Protein AF-A0A9D6M0B2-F1 (afdb_monomer)

Structure (mmCIF, N/CA/C/O backbone):
data_AF-A0A9D6M0B2-F1
#
_entry.id   AF-A0A9D6M0B2-F1
#
loop_
_atom_site.group_PDB
_atom_site.id
_ato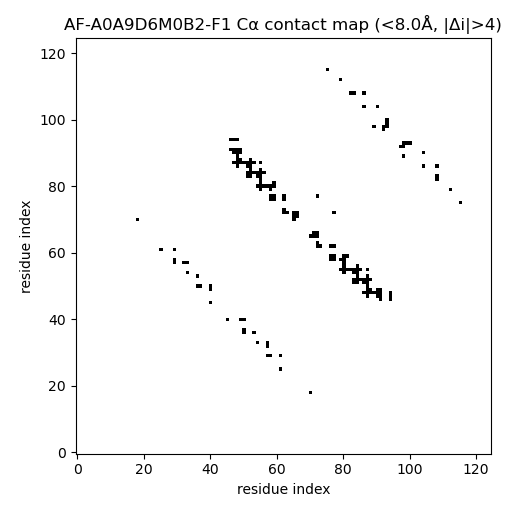m_site.type_symbol
_atom_site.label_atom_id
_atom_site.label_alt_id
_atom_site.label_comp_id
_atom_site.label_asym_id
_atom_site.label_entity_id
_atom_site.label_seq_id
_atom_site.pdbx_PDB_ins_code
_atom_site.Cartn_x
_atom_site.Cartn_y
_atom_site.Cartn_z
_atom_site.occupancy
_atom_site.B_iso_or_equiv
_atom_site.auth_seq_id
_atom_site.auth_comp_id
_atom_site.auth_asym_id
_atom_site.auth_atom_id
_atom_site.pdbx_PDB_model_num
ATOM 1 N N . MET A 1 1 ? -37.090 9.445 34.756 1.00 64.62 1 MET A N 1
ATOM 2 C CA . MET A 1 1 ? -35.971 9.722 33.823 1.00 64.62 1 MET A CA 1
ATOM 3 C C . MET A 1 1 ? -34.726 8.998 34.335 1.00 64.62 1 MET A C 1
ATOM 5 O O . MET A 1 1 ? -34.353 9.237 35.474 1.00 64.62 1 MET A O 1
ATOM 9 N N . ASN A 1 2 ? -34.146 8.046 33.592 1.00 85.50 2 ASN A N 1
ATOM 10 C CA . ASN A 1 2 ? -33.055 7.193 34.100 1.00 85.50 2 ASN A CA 1
ATOM 11 C C . ASN A 1 2 ? -31.694 7.663 33.550 1.00 85.50 2 ASN A C 1
ATOM 13 O O . ASN A 1 2 ? -31.222 7.138 32.541 1.00 85.50 2 ASN A O 1
ATOM 17 N N . ARG A 1 3 ? -31.069 8.629 34.243 1.00 82.31 3 ARG A N 1
ATOM 18 C CA . ARG A 1 3 ? -29.784 9.263 33.871 1.00 82.31 3 ARG A CA 1
ATOM 19 C C . ARG A 1 3 ? -28.677 8.269 33.503 1.00 82.31 3 ARG A C 1
ATOM 21 O O . ARG A 1 3 ? -27.880 8.550 32.616 1.00 82.31 3 ARG A O 1
ATOM 28 N N . ALA A 1 4 ? -28.626 7.099 34.141 1.00 80.12 4 ALA A N 1
ATOM 29 C CA . ALA A 1 4 ? -27.586 6.105 33.874 1.00 80.12 4 ALA A CA 1
ATOM 30 C C . ALA A 1 4 ? -27.675 5.512 32.454 1.00 80.12 4 ALA A C 1
ATOM 32 O O . ALA A 1 4 ? -26.654 5.153 31.865 1.00 80.12 4 ALA A O 1
ATOM 33 N N . ARG A 1 5 ? -28.884 5.428 31.880 1.00 84.06 5 ARG A N 1
ATOM 34 C CA . ARG A 1 5 ? -29.080 4.992 30.488 1.00 84.06 5 ARG A CA 1
ATOM 35 C C . ARG A 1 5 ? -28.678 6.072 29.488 1.00 84.06 5 ARG A C 1
ATOM 37 O O . ARG A 1 5 ? -28.101 5.738 28.456 1.00 84.06 5 ARG A O 1
ATOM 44 N N . ASP A 1 6 ? -28.919 7.336 29.812 1.00 85.50 6 ASP A N 1
ATOM 45 C CA . ASP A 1 6 ? -28.592 8.459 28.929 1.00 85.50 6 ASP A CA 1
ATOM 46 C C . ASP A 1 6 ? -27.076 8.664 28.820 1.00 85.50 6 ASP A C 1
ATOM 48 O O . ASP A 1 6 ? -26.556 8.827 27.718 1.00 85.50 6 ASP A O 1
ATOM 52 N N . VAL A 1 7 ? -26.340 8.523 29.929 1.00 82.31 7 VAL A N 1
ATOM 53 C CA . VAL A 1 7 ? -24.868 8.597 29.928 1.00 82.31 7 VAL A CA 1
ATOM 54 C C . VAL A 1 7 ? -24.248 7.447 29.126 1.00 82.31 7 VAL A C 1
ATOM 56 O O . VAL A 1 7 ? -23.365 7.684 28.306 1.00 82.31 7 VAL A O 1
ATOM 59 N N . ARG A 1 8 ? -24.739 6.207 29.281 1.00 84.31 8 ARG A N 1
ATOM 60 C CA . ARG A 1 8 ? -24.251 5.060 28.487 1.00 84.31 8 ARG A CA 1
ATOM 61 C C . ARG A 1 8 ? -24.549 5.213 26.994 1.00 84.31 8 ARG A C 1
ATOM 63 O O . ARG A 1 8 ? -23.720 4.835 26.172 1.00 84.31 8 ARG A O 1
ATOM 70 N N . ARG A 1 9 ? -25.706 5.781 26.632 1.00 82.38 9 ARG A N 1
ATOM 71 C CA . ARG A 1 9 ? -26.037 6.098 25.232 1.00 82.38 9 ARG A CA 1
ATOM 72 C C . ARG A 1 9 ? -25.123 7.184 24.676 1.00 82.38 9 ARG A C 1
ATOM 74 O O . ARG A 1 9 ? -24.590 6.997 23.590 1.00 82.38 9 ARG A O 1
ATOM 81 N N . ALA A 1 10 ? -24.893 8.263 25.421 1.00 80.69 10 ALA A N 1
ATOM 82 C CA . ALA A 1 10 ? -23.987 9.332 25.007 1.00 80.69 10 ALA A CA 1
ATOM 83 C C . ALA A 1 10 ? -22.549 8.819 24.818 1.00 80.69 10 ALA A C 1
ATOM 85 O O . ALA A 1 10 ? -21.935 9.090 23.790 1.00 80.69 10 ALA A O 1
ATOM 86 N N . GLN A 1 11 ? -22.045 8.002 25.749 1.00 79.00 11 GLN A N 1
ATOM 87 C CA . GLN A 1 11 ? -20.729 7.360 25.638 1.00 79.00 11 GLN A CA 1
ATOM 88 C C . GLN A 1 11 ? -20.646 6.409 24.437 1.00 79.00 11 GLN A C 1
ATOM 90 O O . GLN A 1 11 ? -19.672 6.445 23.690 1.00 79.00 11 GLN A O 1
ATOM 95 N N . GLY A 1 12 ? -21.677 5.587 24.214 1.00 75.06 12 GLY A N 1
ATOM 96 C CA . GLY A 1 12 ? -21.735 4.682 23.065 1.00 75.06 12 GLY A CA 1
ATOM 97 C C . GLY A 1 12 ? -21.745 5.421 21.725 1.00 75.06 12 GLY A C 1
ATOM 98 O O . GLY A 1 12 ? -21.025 5.035 20.808 1.00 75.06 12 GLY A O 1
ATOM 99 N N . VAL A 1 13 ? -22.509 6.511 21.618 1.00 76.75 13 VAL A N 1
ATOM 100 C CA . VAL A 1 13 ? -22.553 7.352 20.411 1.00 76.75 13 VAL A CA 1
ATOM 101 C C . VAL A 1 13 ? -21.202 8.033 20.170 1.00 76.75 13 VAL A C 1
ATOM 103 O O . VAL A 1 13 ? -20.714 8.002 19.042 1.00 76.75 13 VAL A O 1
ATOM 106 N N . MET A 1 14 ? -20.568 8.558 21.223 1.00 71.06 14 MET A N 1
ATOM 107 C CA . MET A 1 14 ? -19.267 9.232 21.142 1.00 71.06 14 MET A CA 1
ATOM 108 C C . MET A 1 14 ? -18.151 8.276 20.681 1.00 71.06 14 MET A C 1
ATOM 110 O O . MET A 1 14 ? -17.445 8.563 19.714 1.00 71.06 14 MET A O 1
ATOM 114 N N . MET A 1 15 ? -18.067 7.075 21.268 1.00 69.56 15 MET A N 1
ATOM 115 C CA . MET A 1 15 ? -17.081 6.065 20.857 1.00 69.56 15 MET A CA 1
ATOM 116 C C . MET A 1 15 ? -17.275 5.585 19.407 1.00 69.56 15 MET A C 1
ATOM 118 O O . MET A 1 15 ? -16.304 5.314 18.694 1.00 69.56 15 MET A O 1
ATOM 122 N N . VAL A 1 16 ? -18.525 5.465 18.942 1.00 68.69 16 VAL A N 1
ATOM 123 C CA . VAL A 1 16 ? -18.823 5.065 17.556 1.00 68.69 16 VAL A CA 1
ATOM 124 C C . VAL A 1 16 ? -18.419 6.161 16.568 1.00 68.69 16 VAL A C 1
ATOM 126 O O . VAL A 1 16 ? -17.839 5.844 15.524 1.00 68.69 16 VAL A O 1
ATOM 129 N N . SER A 1 17 ? -18.680 7.435 16.881 1.00 69.56 17 SER A N 1
ATOM 130 C CA . SER A 1 17 ? -18.278 8.554 16.022 1.00 69.56 17 SER A CA 1
ATOM 131 C C . SER A 1 17 ? -16.761 8.700 15.918 1.00 69.56 17 SER A C 1
ATOM 133 O O . SER A 1 17 ? -16.253 8.925 14.816 1.00 69.56 17 SER A O 1
ATOM 135 N N . ASP A 1 18 ? -16.028 8.494 17.014 1.00 69.56 18 ASP A N 1
ATOM 136 C CA . ASP A 1 18 ? -14.566 8.610 17.025 1.00 69.56 18 ASP A CA 1
ATOM 137 C C . ASP A 1 18 ? -13.918 7.555 16.125 1.00 69.56 18 ASP A C 1
ATOM 139 O O . ASP A 1 18 ? -13.119 7.885 15.246 1.00 69.56 18 ASP A O 1
ATOM 143 N N . ASN A 1 19 ? -14.358 6.298 16.232 1.00 68.69 19 ASN A N 1
ATOM 144 C CA . ASN A 1 19 ? -13.883 5.215 15.369 1.00 68.69 19 ASN A CA 1
ATOM 145 C C . ASN A 1 19 ? -14.193 5.452 13.882 1.00 68.69 19 ASN A C 1
ATOM 147 O O . ASN A 1 19 ? -13.366 5.152 13.013 1.00 68.69 19 ASN A O 1
ATOM 151 N N . GLN A 1 20 ? -15.370 5.997 13.559 1.00 72.31 20 GLN A N 1
ATOM 152 C CA . GLN A 1 20 ? -15.731 6.305 12.172 1.00 72.31 20 GLN A CA 1
ATOM 153 C C . GLN A 1 20 ? -14.881 7.440 11.595 1.00 72.31 20 GLN A C 1
ATOM 155 O O . GLN A 1 20 ? -14.381 7.320 10.472 1.00 72.31 20 GLN A O 1
ATOM 160 N N . ASN A 1 21 ? -14.675 8.511 12.361 1.00 71.19 21 ASN A N 1
ATOM 161 C CA . ASN A 1 21 ? -13.842 9.640 11.955 1.00 71.19 21 ASN A CA 1
ATOM 162 C C . ASN A 1 21 ? -12.379 9.218 11.775 1.00 71.19 21 ASN A C 1
ATOM 164 O O . ASN A 1 21 ? -11.738 9.589 10.790 1.00 71.19 21 ASN A O 1
ATOM 168 N N . PHE A 1 22 ? -11.867 8.375 12.669 1.00 68.31 22 PHE A N 1
ATOM 169 C CA . PHE A 1 22 ? -10.495 7.885 12.612 1.00 68.31 22 PHE A CA 1
ATOM 170 C C . PHE A 1 22 ? -10.254 6.961 11.406 1.00 68.31 22 PHE A C 1
ATOM 172 O O . PHE A 1 22 ? -9.280 7.119 10.669 1.00 68.31 22 PHE A O 1
ATOM 179 N N . ASN A 1 23 ? -11.198 6.064 11.104 1.00 74.38 23 ASN A N 1
ATOM 180 C CA . ASN A 1 23 ? -11.108 5.194 9.929 1.00 74.38 23 ASN A CA 1
ATOM 181 C C . ASN A 1 23 ? -11.165 5.982 8.602 1.00 74.38 23 ASN A C 1
ATOM 183 O O . ASN A 1 23 ? -10.504 5.603 7.631 1.00 74.38 23 ASN A O 1
ATOM 187 N N . ARG A 1 24 ? -11.907 7.100 8.557 1.00 75.50 24 ARG A N 1
ATOM 188 C CA . ARG A 1 24 ? -11.919 8.017 7.401 1.00 75.50 24 ARG A CA 1
ATOM 189 C C . ARG A 1 24 ? -10.567 8.709 7.207 1.00 75.50 24 ARG A C 1
ATOM 191 O O . ARG A 1 24 ? -10.085 8.770 6.077 1.00 75.50 24 ARG A O 1
ATOM 198 N N . ARG A 1 25 ? -9.924 9.163 8.291 1.00 82.31 25 ARG A N 1
ATOM 199 C CA . ARG A 1 25 ? -8.594 9.804 8.242 1.00 82.31 25 ARG A CA 1
ATOM 200 C C . ARG A 1 25 ? -7.524 8.872 7.676 1.00 82.31 25 ARG A C 1
ATOM 202 O O . ARG A 1 25 ? -6.790 9.272 6.779 1.00 82.31 25 ARG A O 1
ATOM 209 N N . PHE A 1 26 ? -7.491 7.616 8.119 1.00 82.50 26 PHE A N 1
ATOM 210 C CA . PHE A 1 26 ? -6.566 6.617 7.576 1.00 82.50 26 PHE A CA 1
ATOM 211 C C . PHE A 1 26 ? -6.783 6.329 6.091 1.00 82.50 26 PHE A C 1
ATOM 213 O O . PHE A 1 26 ? -5.819 6.144 5.353 1.00 82.50 26 PHE A O 1
ATOM 220 N N . GLY A 1 27 ? -8.043 6.299 5.648 1.00 83.06 27 GLY A N 1
ATOM 221 C CA . GLY A 1 27 ? -8.361 6.184 4.227 1.00 83.06 27 GLY A CA 1
ATOM 222 C C . GLY A 1 27 ? -7.788 7.354 3.428 1.00 83.06 27 GLY A C 1
ATOM 223 O O . GLY A 1 27 ? -7.116 7.128 2.428 1.00 83.06 27 GLY A O 1
ATOM 224 N N . SER A 1 28 ? -8.000 8.584 3.901 1.00 87.38 28 SER A N 1
ATOM 225 C CA . SER A 1 28 ? -7.472 9.794 3.257 1.00 87.38 28 SER A CA 1
ATOM 226 C C . SER A 1 28 ? -5.940 9.800 3.188 1.00 87.38 28 SER A C 1
ATOM 228 O O . SER A 1 28 ? -5.375 10.043 2.127 1.00 87.38 28 SER A O 1
ATOM 230 N N . LEU A 1 29 ? -5.262 9.433 4.282 1.00 88.50 29 LEU A N 1
ATOM 231 C CA . LEU A 1 29 ? -3.800 9.316 4.323 1.00 88.50 29 LEU A CA 1
ATOM 232 C C . LEU A 1 29 ? -3.269 8.282 3.325 1.00 88.50 29 LEU A C 1
ATOM 234 O O . LEU A 1 29 ? -2.304 8.557 2.616 1.00 88.50 29 LEU A O 1
ATOM 238 N N . ALA A 1 30 ? -3.909 7.113 3.234 1.00 89.50 30 ALA A N 1
ATOM 239 C CA . ALA A 1 30 ? -3.516 6.085 2.274 1.00 89.50 30 ALA A CA 1
ATOM 240 C C . ALA A 1 30 ? -3.698 6.552 0.821 1.00 89.50 30 ALA A C 1
ATOM 242 O O . ALA A 1 30 ? -2.826 6.301 -0.008 1.00 89.50 30 ALA A O 1
ATOM 243 N N . TRP A 1 31 ? -4.787 7.268 0.518 1.00 91.94 31 TRP A N 1
ATOM 244 C CA . TRP A 1 31 ? -4.990 7.872 -0.802 1.00 91.94 31 TRP A CA 1
ATOM 245 C C . TRP A 1 31 ? -3.954 8.955 -1.106 1.00 91.94 31 TRP A C 1
ATOM 247 O O . TRP A 1 31 ? -3.383 8.953 -2.191 1.00 91.94 31 TRP A O 1
ATOM 257 N N . GLY A 1 32 ? -3.650 9.831 -0.145 1.00 93.69 32 GLY A N 1
ATOM 258 C CA . GLY A 1 32 ? -2.599 10.839 -0.289 1.00 93.69 32 GLY A CA 1
ATOM 259 C C . GLY A 1 32 ? -1.236 10.212 -0.591 1.00 93.69 32 GLY A C 1
ATOM 260 O O . GLY A 1 32 ? -0.591 10.582 -1.569 1.00 93.69 32 GLY A O 1
ATOM 261 N N . ALA A 1 33 ? -0.834 9.199 0.183 1.00 93.62 33 ALA A N 1
ATOM 262 C CA . ALA A 1 33 ? 0.406 8.458 -0.050 1.00 93.62 33 ALA A CA 1
ATOM 263 C C . ALA A 1 33 ? 0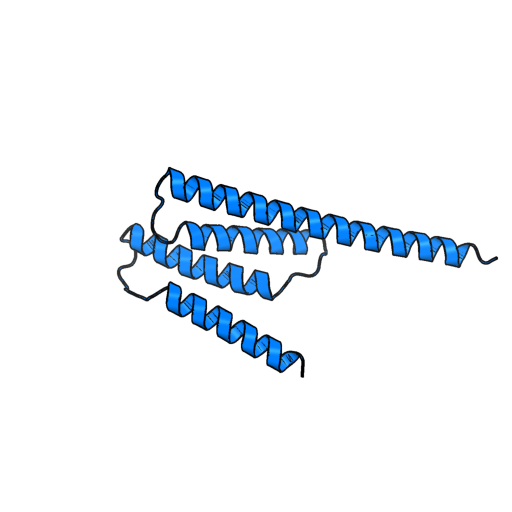.427 7.764 -1.422 1.00 93.62 33 ALA A C 1
ATOM 265 O O . ALA A 1 33 ? 1.451 7.774 -2.103 1.00 93.62 33 ALA A O 1
ATOM 266 N N . PHE A 1 34 ? -0.705 7.202 -1.852 1.00 92.88 34 PHE A N 1
ATOM 267 C CA . PHE A 1 34 ? -0.846 6.578 -3.166 1.00 92.88 34 PHE A CA 1
ATOM 268 C C . PHE A 1 34 ? -0.632 7.584 -4.305 1.00 92.88 34 PHE A C 1
ATOM 270 O O . PHE A 1 34 ? 0.140 7.310 -5.220 1.00 92.88 34 PHE A O 1
ATOM 277 N N . PHE A 1 35 ? -1.248 8.766 -4.237 1.00 94.50 35 PHE A N 1
ATOM 278 C CA . PHE A 1 35 ? -1.063 9.796 -5.263 1.00 94.50 35 PHE A CA 1
ATOM 279 C C . PHE A 1 35 ? 0.355 10.367 -5.277 1.00 94.50 35 PHE A C 1
ATOM 281 O O . PHE A 1 35 ? 0.895 10.598 -6.357 1.00 94.50 35 PHE A O 1
ATOM 288 N N . ILE A 1 36 ? 0.985 10.534 -4.110 1.00 96.00 36 ILE A N 1
ATOM 289 C CA . ILE A 1 36 ? 2.397 10.932 -4.025 1.00 96.00 36 ILE A CA 1
ATOM 290 C C . ILE A 1 36 ? 3.279 9.884 -4.705 1.00 96.00 36 ILE A C 1
ATOM 292 O O . ILE A 1 36 ? 4.098 10.238 -5.548 1.00 96.00 36 ILE A O 1
ATOM 296 N N . LEU A 1 37 ? 3.084 8.598 -4.395 1.00 95.25 37 LEU A N 1
ATOM 297 C CA . LEU A 1 37 ? 3.827 7.509 -5.026 1.00 95.25 37 LEU A CA 1
ATOM 298 C C . LEU A 1 37 ? 3.672 7.531 -6.552 1.00 95.25 37 LEU A C 1
ATOM 300 O O . LEU A 1 37 ? 4.672 7.424 -7.261 1.00 95.25 37 LEU A O 1
ATOM 304 N N . LEU A 1 38 ? 2.447 7.697 -7.060 1.00 91.88 38 LEU A N 1
ATOM 305 C CA . LEU A 1 38 ? 2.198 7.784 -8.500 1.00 91.88 38 LEU A CA 1
ATOM 306 C C . LEU A 1 38 ? 2.871 9.007 -9.128 1.00 91.88 38 LEU A C 1
ATOM 308 O O . LEU A 1 38 ? 3.511 8.877 -10.169 1.00 91.88 38 LEU A O 1
ATOM 312 N N . GLY A 1 39 ? 2.762 10.176 -8.493 1.00 93.19 39 GLY A N 1
ATOM 313 C CA . GLY A 1 39 ? 3.376 11.412 -8.975 1.00 93.19 39 GLY A CA 1
ATOM 314 C C . GLY A 1 39 ? 4.900 11.317 -9.032 1.00 93.19 39 GLY A C 1
ATOM 315 O O . GLY A 1 39 ? 5.496 11.617 -10.063 1.00 93.19 39 GLY A O 1
ATOM 316 N N . VAL A 1 40 ? 5.532 10.822 -7.963 1.00 93.06 40 VAL A N 1
ATOM 317 C CA . VAL A 1 40 ? 6.987 10.608 -7.909 1.00 93.06 40 VAL A CA 1
ATOM 318 C C . VAL A 1 40 ? 7.426 9.581 -8.952 1.00 93.06 40 VAL A C 1
ATOM 320 O O . VAL A 1 40 ? 8.404 9.806 -9.662 1.00 93.06 40 VAL A O 1
ATOM 323 N N . SER A 1 41 ? 6.687 8.479 -9.095 1.00 91.44 41 SER A N 1
ATOM 324 C CA . SER A 1 41 ? 7.024 7.431 -10.063 1.00 91.44 41 SER A CA 1
ATOM 325 C C . SER A 1 41 ? 6.900 7.905 -11.509 1.00 91.44 41 SER A C 1
ATOM 327 O O . SER A 1 41 ? 7.724 7.527 -12.342 1.00 91.44 41 SER A O 1
ATOM 329 N N . ALA A 1 42 ? 5.918 8.762 -11.801 1.00 89.69 42 ALA A N 1
ATOM 330 C CA . ALA A 1 42 ? 5.760 9.391 -13.107 1.00 89.69 42 ALA A CA 1
ATOM 331 C C . ALA A 1 42 ? 6.866 10.419 -13.391 1.00 89.69 42 ALA A C 1
ATOM 333 O O . ALA A 1 42 ? 7.389 10.460 -14.504 1.00 89.69 42 ALA A O 1
ATOM 334 N N . LEU A 1 43 ? 7.250 11.215 -12.387 1.00 93.62 43 LEU A N 1
ATOM 335 C CA . LEU A 1 43 ? 8.271 12.254 -12.525 1.00 93.62 43 LEU A CA 1
ATOM 336 C C . LEU A 1 43 ? 9.675 11.666 -12.721 1.00 93.62 43 LEU A C 1
ATOM 338 O O . LEU A 1 43 ? 10.426 12.133 -13.572 1.00 93.62 43 LEU A O 1
ATOM 342 N N . LEU A 1 44 ? 10.021 10.635 -11.946 1.00 94.00 44 LEU A N 1
ATOM 343 C CA . LEU A 1 44 ? 11.366 10.050 -11.914 1.00 94.00 44 LEU A CA 1
ATOM 344 C C . LEU A 1 44 ? 11.533 8.816 -12.810 1.00 94.00 44 LEU A C 1
ATOM 346 O O . LEU A 1 44 ? 12.639 8.291 -12.892 1.00 94.00 44 LEU A O 1
ATOM 350 N N . ARG A 1 45 ? 10.463 8.344 -13.471 1.00 90.38 45 ARG A N 1
ATOM 351 C CA . ARG A 1 45 ? 10.449 7.105 -14.276 1.00 90.38 45 ARG A CA 1
ATOM 352 C C . ARG A 1 45 ? 11.083 5.929 -13.526 1.00 90.38 45 ARG A C 1
ATOM 354 O O . ARG A 1 45 ? 12.072 5.345 -13.964 1.00 90.38 45 ARG A O 1
ATOM 361 N N . LEU A 1 46 ? 10.519 5.622 -12.361 1.00 90.50 46 LEU A N 1
ATOM 362 C CA . LEU A 1 46 ? 11.054 4.582 -11.484 1.00 90.50 46 LEU A CA 1
ATOM 363 C C . LEU A 1 46 ? 11.004 3.188 -12.137 1.00 90.50 46 LEU A C 1
ATOM 365 O O . LEU A 1 46 ? 10.176 2.957 -13.024 1.00 90.50 46 LEU A O 1
ATOM 369 N N . PRO A 1 47 ? 11.868 2.255 -11.693 1.00 90.00 47 PRO A N 1
ATOM 370 C CA . PRO A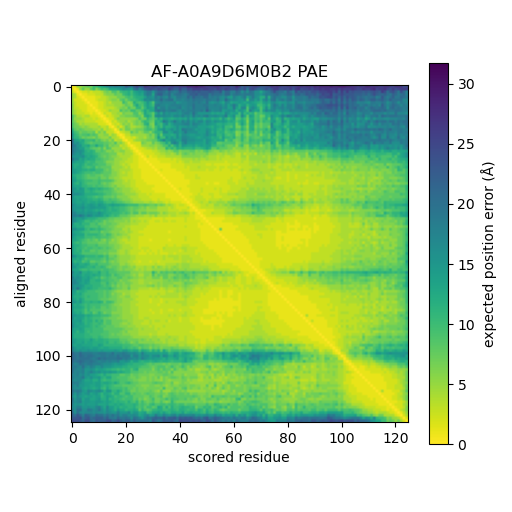 1 47 ? 11.896 0.900 -12.220 1.00 90.00 47 PRO A CA 1
ATOM 371 C C . PRO A 1 47 ? 10.539 0.193 -12.174 1.00 90.00 47 PRO A C 1
ATOM 373 O O . PRO A 1 47 ? 9.684 0.441 -11.315 1.00 90.00 47 PRO A O 1
ATOM 376 N N . ASN A 1 48 ? 10.364 -0.762 -13.084 1.00 86.81 48 ASN A N 1
ATOM 377 C CA . ASN A 1 48 ? 9.200 -1.638 -13.061 1.00 86.81 48 ASN A CA 1
ATOM 378 C C . ASN A 1 48 ? 9.102 -2.336 -11.693 1.00 86.81 48 ASN A C 1
ATOM 380 O O . ASN A 1 48 ? 10.099 -2.782 -11.132 1.00 86.81 48 ASN A O 1
ATOM 384 N N . GLY A 1 49 ? 7.892 -2.386 -11.136 1.00 88.50 49 GLY A N 1
ATOM 385 C CA . GLY A 1 49 ? 7.644 -2.930 -9.799 1.00 88.50 49 GLY A CA 1
ATOM 386 C C . GLY A 1 49 ? 7.615 -1.902 -8.667 1.00 88.50 49 GLY A C 1
ATOM 387 O O . GLY A 1 49 ? 6.954 -2.170 -7.666 1.00 88.50 49 GLY A O 1
ATOM 388 N N . THR A 1 50 ? 8.206 -0.703 -8.815 1.00 93.75 50 THR A N 1
ATOM 389 C CA . THR A 1 50 ? 8.228 0.303 -7.729 1.00 93.75 50 THR A CA 1
ATOM 390 C C . THR A 1 50 ? 6.829 0.719 -7.286 1.00 93.75 50 THR A C 1
ATOM 392 O O . THR A 1 50 ? 6.544 0.767 -6.090 1.00 93.75 50 THR A O 1
ATOM 395 N N . ASN A 1 51 ? 5.931 0.957 -8.243 1.00 93.69 51 ASN A N 1
ATOM 396 C CA . ASN A 1 51 ? 4.540 1.300 -7.950 1.00 93.69 51 ASN A CA 1
ATOM 397 C C . ASN A 1 51 ? 3.839 0.185 -7.171 1.00 93.69 51 ASN A C 1
ATOM 399 O O . ASN A 1 51 ? 3.218 0.440 -6.144 1.00 93.69 51 ASN A O 1
ATOM 403 N N . LEU A 1 52 ? 3.955 -1.061 -7.636 1.00 93.62 52 LEU A N 1
ATOM 404 C CA . LEU A 1 52 ? 3.273 -2.195 -7.017 1.00 93.62 52 LEU A CA 1
ATOM 405 C C . LEU A 1 52 ? 3.823 -2.477 -5.611 1.00 93.62 52 LEU A C 1
ATOM 407 O O . LEU A 1 52 ? 3.053 -2.693 -4.675 1.00 93.62 52 LEU A O 1
ATOM 411 N N . PHE A 1 53 ? 5.141 -2.363 -5.445 1.00 95.38 53 PHE A N 1
ATOM 412 C CA . PHE A 1 53 ? 5.815 -2.474 -4.157 1.00 95.38 53 PHE A CA 1
ATOM 413 C C . PHE A 1 53 ? 5.360 -1.378 -3.186 1.00 95.38 53 PHE A C 1
ATOM 415 O O . PHE A 1 53 ? 4.940 -1.673 -2.067 1.00 95.38 53 PHE A O 1
ATOM 422 N N . GLY A 1 54 ? 5.359 -0.118 -3.629 1.00 95.50 54 GLY A N 1
ATOM 423 C CA . GLY A 1 54 ? 4.907 1.013 -2.822 1.00 95.50 54 GLY A CA 1
ATOM 424 C C . GLY A 1 54 ? 3.430 0.907 -2.430 1.00 95.50 54 GLY A C 1
ATOM 425 O O . GLY A 1 54 ? 3.085 1.155 -1.276 1.00 95.50 54 GLY A O 1
ATOM 426 N N . ILE A 1 55 ? 2.557 0.450 -3.336 1.00 95.38 55 ILE A N 1
ATOM 427 C CA . ILE A 1 55 ? 1.149 0.149 -3.027 1.00 95.38 55 ILE A CA 1
ATOM 428 C C . ILE A 1 55 ? 1.056 -0.923 -1.935 1.00 95.38 55 ILE A C 1
ATOM 430 O O . ILE A 1 55 ? 0.281 -0.770 -0.988 1.00 95.38 55 ILE A O 1
ATOM 434 N N . GLY A 1 56 ? 1.865 -1.982 -2.034 1.00 95.81 56 GLY A N 1
ATOM 435 C CA . GLY A 1 56 ? 1.974 -3.017 -1.007 1.00 95.81 56 GLY A CA 1
ATOM 436 C C . GLY A 1 56 ? 2.330 -2.444 0.365 1.00 95.81 56 GLY A C 1
ATOM 437 O O . GLY A 1 56 ? 1.626 -2.713 1.342 1.00 95.81 56 GLY A O 1
ATOM 438 N N . ILE A 1 57 ? 3.355 -1.585 0.426 1.00 96.69 57 ILE A N 1
ATOM 439 C CA . ILE A 1 57 ? 3.765 -0.885 1.653 1.00 96.69 57 ILE A CA 1
ATOM 440 C C . ILE A 1 57 ? 2.616 -0.048 2.214 1.00 96.69 57 ILE A C 1
ATOM 442 O O . ILE A 1 57 ? 2.302 -0.172 3.395 1.00 96.69 57 ILE A O 1
ATOM 446 N N . ILE A 1 58 ? 1.957 0.772 1.390 1.00 95.81 58 ILE A N 1
ATOM 447 C CA . ILE A 1 58 ? 0.861 1.648 1.833 1.00 95.81 58 ILE A CA 1
ATOM 448 C C . ILE A 1 58 ? -0.282 0.822 2.431 1.00 95.81 58 ILE A C 1
ATOM 450 O O . ILE A 1 58 ? -0.792 1.144 3.506 1.00 95.81 58 ILE A O 1
ATOM 454 N N . LEU A 1 59 ? -0.683 -0.264 1.766 1.00 94.31 59 LEU A N 1
ATOM 455 C CA . LEU A 1 59 ? -1.762 -1.130 2.238 1.00 94.31 59 LEU A CA 1
ATOM 456 C C . LEU A 1 59 ? -1.395 -1.867 3.530 1.00 94.31 59 LEU A C 1
ATOM 458 O O . LEU A 1 59 ? -2.243 -1.997 4.419 1.00 94.31 59 LEU A O 1
ATOM 462 N N . LEU A 1 60 ? -0.154 -2.331 3.663 1.00 94.62 60 LEU A N 1
ATOM 463 C CA . LEU A 1 60 ? 0.320 -2.990 4.878 1.00 94.62 60 LEU A CA 1
ATOM 464 C C . LEU A 1 60 ? 0.449 -2.004 6.037 1.00 94.62 60 LEU A C 1
ATOM 466 O O . LEU A 1 60 ? -0.099 -2.273 7.103 1.00 94.62 60 LEU A O 1
ATOM 470 N N . ALA A 1 61 ? 1.053 -0.837 5.812 1.00 93.44 61 ALA A N 1
ATOM 471 C CA . ALA A 1 61 ? 1.156 0.237 6.796 1.00 93.44 61 ALA A CA 1
ATOM 472 C C . ALA A 1 61 ? -0.229 0.690 7.277 1.00 93.44 61 ALA A C 1
ATOM 474 O O . ALA A 1 61 ? -0.456 0.853 8.473 1.00 93.44 61 ALA A O 1
ATOM 475 N N . LEU A 1 62 ? -1.200 0.796 6.366 1.00 93.25 62 LEU A N 1
ATOM 476 C CA . LEU A 1 62 ? -2.586 1.111 6.699 1.00 93.25 62 LEU A CA 1
ATOM 477 C C . LEU A 1 62 ? -3.223 0.053 7.617 1.00 93.25 62 LEU A C 1
ATOM 479 O O . LEU A 1 62 ? -3.966 0.392 8.538 1.00 93.25 62 LEU A O 1
ATOM 483 N N . ASN A 1 63 ? -2.973 -1.235 7.372 1.00 92.75 63 ASN A N 1
ATOM 484 C CA . ASN A 1 63 ? -3.507 -2.308 8.216 1.00 92.75 63 ASN A CA 1
ATOM 485 C C . ASN A 1 63 ? -2.756 -2.436 9.545 1.00 92.75 63 ASN A C 1
ATOM 487 O O . ASN A 1 63 ? -3.404 -2.684 10.561 1.00 92.75 63 ASN A O 1
ATOM 491 N N . ALA A 1 64 ? -1.445 -2.197 9.558 1.00 91.38 64 ALA A N 1
ATOM 492 C CA . ALA A 1 64 ? -0.645 -2.107 10.775 1.00 91.38 64 ALA A CA 1
ATOM 493 C C . ALA A 1 64 ? -1.138 -0.956 11.661 1.00 91.38 64 ALA A C 1
ATOM 495 O O . ALA A 1 64 ? -1.431 -1.165 12.833 1.00 91.38 64 ALA A O 1
ATOM 496 N N . ALA A 1 65 ? -1.358 0.229 11.086 1.00 89.81 65 ALA A N 1
ATOM 497 C CA . ALA A 1 65 ? -1.917 1.367 11.805 1.00 89.81 65 ALA A CA 1
ATOM 498 C C . ALA A 1 65 ? -3.316 1.065 12.366 1.00 89.81 65 ALA A C 1
ATOM 500 O O . ALA A 1 65 ? -3.599 1.408 13.512 1.00 89.81 65 ALA A O 1
ATOM 501 N N . ARG A 1 66 ? -4.183 0.362 11.620 1.00 88.44 66 ARG A N 1
ATOM 502 C CA . ARG A 1 66 ? -5.470 -0.113 12.162 1.00 88.44 66 ARG A CA 1
ATOM 503 C C . ARG A 1 66 ? -5.276 -1.034 13.366 1.00 88.44 66 ARG A C 1
ATOM 505 O O . ARG A 1 66 ? -5.916 -0.806 14.386 1.00 88.44 66 ARG A O 1
ATOM 512 N N . ALA A 1 67 ? -4.388 -2.022 13.258 1.00 89.12 67 ALA A N 1
ATOM 513 C CA . ALA A 1 67 ? -4.126 -2.980 14.330 1.00 89.12 67 ALA A CA 1
ATOM 514 C C . ALA A 1 67 ? -3.610 -2.293 15.606 1.00 89.12 67 ALA A C 1
ATOM 516 O O . ALA A 1 67 ? -4.142 -2.540 16.685 1.00 89.12 67 ALA A O 1
ATOM 517 N N . LEU A 1 68 ? -2.647 -1.374 15.471 1.00 88.31 68 LEU A N 1
ATOM 518 C CA . LEU A 1 68 ? -2.070 -0.614 16.589 1.00 88.31 68 LEU A CA 1
ATOM 519 C C . LEU A 1 68 ? -3.089 0.289 17.299 1.00 88.31 68 LEU A C 1
ATOM 521 O O . LEU A 1 68 ? -2.918 0.600 18.471 1.00 88.31 68 LEU A O 1
ATOM 525 N N . ASN A 1 69 ? -4.157 0.691 16.608 1.00 84.62 69 ASN A N 1
ATOM 526 C CA . ASN A 1 69 ? -5.219 1.534 17.158 1.00 84.62 69 ASN A CA 1
ATOM 527 C C . ASN A 1 69 ? -6.476 0.736 17.555 1.00 84.62 69 ASN A C 1
ATOM 529 O O . ASN A 1 69 ? -7.552 1.312 17.697 1.00 84.62 69 ASN A O 1
ATOM 533 N N . GLY A 1 70 ? -6.385 -0.595 17.676 1.00 82.00 70 GLY A N 1
ATOM 534 C CA . GLY A 1 70 ? -7.516 -1.447 18.070 1.00 82.00 70 GLY A CA 1
ATOM 535 C C . GLY A 1 70 ? -8.641 -1.538 17.029 1.00 82.00 70 GLY A C 1
ATOM 536 O O . GLY A 1 70 ? -9.718 -2.066 17.313 1.00 82.00 70 GLY A O 1
ATOM 537 N N . LEU A 1 71 ? -8.417 -1.047 15.806 1.00 83.62 71 LEU A N 1
ATOM 538 C CA . LEU A 1 71 ? -9.378 -1.141 14.714 1.00 83.62 71 LEU A CA 1
ATOM 539 C C . LEU A 1 71 ? -9.297 -2.512 14.045 1.00 83.62 71 LEU A C 1
ATOM 541 O O . LEU A 1 71 ? -8.227 -3.084 13.833 1.00 83.62 71 LEU A O 1
ATOM 545 N N . ARG A 1 72 ? -10.454 -3.016 13.607 1.00 84.00 72 ARG A N 1
ATOM 546 C CA . ARG A 1 72 ? -10.521 -4.290 12.887 1.00 84.00 72 ARG A CA 1
ATOM 547 C C . ARG A 1 72 ? -9.759 -4.199 11.560 1.00 84.00 72 ARG A C 1
ATOM 549 O O . ARG A 1 72 ? -10.133 -3.439 10.662 1.00 84.00 72 ARG A O 1
ATOM 556 N N . VAL A 1 73 ? -8.722 -5.023 11.430 1.00 88.19 73 VAL A N 1
ATOM 557 C CA . VAL A 1 73 ? -7.945 -5.184 10.196 1.00 88.19 73 VAL A CA 1
ATOM 558 C C . VAL A 1 73 ? -8.861 -5.664 9.070 1.00 88.19 73 VAL A C 1
ATOM 560 O O . VAL A 1 73 ? -9.728 -6.521 9.263 1.00 88.19 73 VAL A O 1
ATOM 563 N N . ARG A 1 74 ? -8.686 -5.110 7.867 1.00 87.44 74 ARG A N 1
ATOM 564 C CA . ARG A 1 74 ? -9.461 -5.520 6.694 1.00 87.44 74 ARG A CA 1
ATOM 565 C C . ARG A 1 74 ? -8.665 -6.560 5.918 1.00 87.44 74 ARG A C 1
ATOM 567 O O . ARG A 1 74 ? -7.734 -6.202 5.201 1.00 87.44 74 ARG A O 1
ATOM 574 N N . ALA A 1 75 ? -9.097 -7.820 6.004 1.00 85.69 75 ALA A N 1
ATOM 575 C CA . ALA A 1 75 ? -8.484 -8.947 5.293 1.00 85.69 75 ALA A CA 1
ATOM 576 C C . ALA A 1 75 ? -8.238 -8.638 3.806 1.00 85.69 75 ALA A C 1
ATOM 578 O O . ALA A 1 75 ? -7.150 -8.875 3.311 1.00 85.69 75 ALA A O 1
ATOM 579 N N . PHE A 1 76 ? -9.197 -7.989 3.134 1.00 86.44 76 PHE A N 1
ATOM 580 C CA . PHE A 1 76 ? -9.042 -7.545 1.744 1.00 86.44 76 PHE A CA 1
ATOM 581 C C . PHE A 1 76 ? -7.779 -6.712 1.500 1.00 86.44 76 PHE A C 1
ATOM 583 O O . PHE A 1 76 ? -6.946 -7.064 0.673 1.00 86.44 76 PHE A O 1
ATOM 590 N N . THR A 1 77 ? -7.619 -5.616 2.241 1.00 89.44 77 THR A N 1
ATOM 591 C CA . THR A 1 77 ? -6.468 -4.726 2.062 1.00 89.44 77 THR A CA 1
ATOM 592 C C . THR A 1 77 ? -5.168 -5.353 2.548 1.00 89.44 77 THR A C 1
ATOM 594 O O . THR A 1 77 ? -4.120 -5.037 2.006 1.00 89.44 77 THR A O 1
ATOM 597 N N . LEU A 1 78 ? -5.232 -6.240 3.545 1.00 92.25 78 LEU A N 1
ATOM 598 C CA . LEU A 1 78 ? -4.064 -6.963 4.034 1.00 92.25 78 LEU A CA 1
ATOM 599 C C . LEU A 1 78 ? -3.539 -7.925 2.960 1.00 92.25 78 LEU A C 1
ATOM 601 O O . LEU A 1 78 ? -2.380 -7.828 2.577 1.00 92.25 78 LEU A O 1
ATOM 605 N N . THR A 1 79 ? -4.395 -8.804 2.433 1.00 91.06 79 THR A N 1
ATOM 606 C CA . THR A 1 79 ? -4.016 -9.785 1.406 1.00 91.06 79 THR A CA 1
ATOM 607 C C . THR A 1 79 ? -3.533 -9.095 0.137 1.00 91.06 79 THR A C 1
ATOM 609 O O . THR A 1 79 ? -2.482 -9.454 -0.385 1.00 91.06 79 THR A O 1
ATOM 612 N N . LEU A 1 8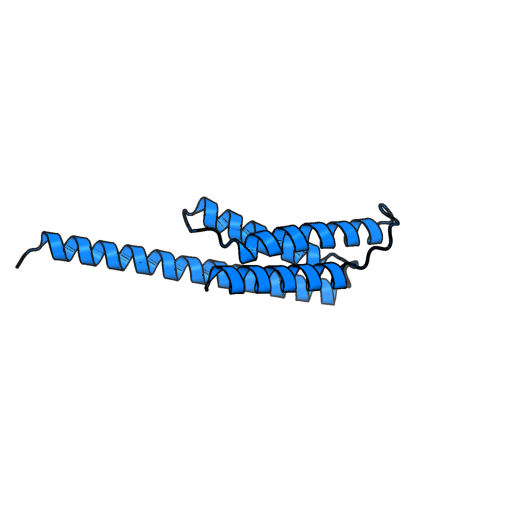0 ? -4.248 -8.061 -0.324 1.00 91.56 80 LEU A N 1
ATOM 613 C CA . LEU A 1 80 ? -3.824 -7.287 -1.489 1.00 91.56 80 LEU A CA 1
ATOM 614 C C . LEU A 1 80 ? -2.475 -6.597 -1.246 1.00 91.56 80 LEU A C 1
ATOM 616 O O . LEU A 1 80 ? -1.634 -6.590 -2.136 1.00 91.56 80 LEU A O 1
ATOM 620 N N . GLY A 1 81 ? -2.250 -6.073 -0.037 1.00 93.75 81 GLY A N 1
ATOM 621 C CA . GLY A 1 81 ? -0.976 -5.477 0.358 1.00 93.75 81 GLY A CA 1
ATOM 622 C C . GLY A 1 81 ? 0.184 -6.471 0.321 1.00 93.75 81 GLY A C 1
ATOM 623 O O . GLY A 1 81 ? 1.215 -6.164 -0.264 1.00 93.75 81 GLY A O 1
ATOM 624 N N . VAL A 1 82 ? 0.003 -7.679 0.868 1.00 95.50 82 VAL A N 1
ATOM 625 C CA . VAL A 1 82 ? 1.022 -8.747 0.829 1.00 95.50 82 VAL A CA 1
ATOM 626 C C . VAL A 1 82 ? 1.340 -9.164 -0.607 1.00 95.50 82 VAL A C 1
ATOM 628 O O . VAL A 1 82 ? 2.509 -9.249 -0.975 1.00 95.50 82 VAL A O 1
ATOM 631 N N . ILE A 1 83 ? 0.315 -9.390 -1.433 1.00 93.69 83 ILE A N 1
ATOM 632 C CA . ILE A 1 83 ? 0.494 -9.800 -2.833 1.00 93.69 83 ILE A CA 1
ATOM 633 C C . ILE A 1 83 ? 1.195 -8.698 -3.632 1.00 93.69 83 ILE A C 1
ATOM 635 O O . ILE A 1 83 ? 2.158 -8.977 -4.341 1.00 93.69 83 ILE A O 1
ATOM 639 N N . ALA A 1 84 ? 0.745 -7.447 -3.498 1.00 93.88 84 ALA A N 1
ATOM 640 C CA . ALA A 1 84 ? 1.354 -6.307 -4.176 1.00 93.88 84 ALA A CA 1
ATOM 641 C C . ALA A 1 84 ? 2.812 -6.106 -3.738 1.00 93.88 84 ALA A C 1
ATOM 643 O O . ALA A 1 84 ? 3.683 -5.907 -4.581 1.00 93.88 84 ALA A O 1
ATOM 644 N N . LEU A 1 85 ? 3.106 -6.239 -2.440 1.00 95.75 85 LEU A N 1
ATOM 645 C CA . LEU A 1 85 ? 4.472 -6.139 -1.935 1.00 95.75 85 LEU A CA 1
ATOM 646 C C . LEU A 1 85 ? 5.363 -7.245 -2.515 1.00 95.75 85 LEU A C 1
ATOM 648 O O . LEU A 1 85 ? 6.448 -6.949 -3.002 1.00 95.75 85 LEU A O 1
ATOM 652 N N . GLY A 1 86 ? 4.903 -8.499 -2.510 1.00 94.31 86 GLY A N 1
ATOM 653 C CA . GLY A 1 86 ? 5.672 -9.634 -3.024 1.00 94.31 86 GLY A CA 1
ATOM 654 C C . GLY A 1 86 ? 5.928 -9.553 -4.530 1.00 94.31 86 GLY A C 1
ATOM 655 O O . GLY A 1 86 ? 7.067 -9.686 -4.972 1.00 94.31 86 GLY A O 1
ATOM 656 N N . LEU A 1 87 ? 4.889 -9.279 -5.324 1.00 93.50 87 LEU A N 1
ATOM 657 C CA . LEU A 1 87 ? 5.023 -9.143 -6.778 1.00 93.50 87 LEU A CA 1
ATOM 658 C C . LEU A 1 87 ? 5.849 -7.911 -7.161 1.00 93.50 87 LEU A C 1
ATOM 660 O O . LEU A 1 87 ? 6.700 -7.998 -8.042 1.00 93.50 87 LEU A O 1
ATOM 664 N N . GLY A 1 88 ? 5.645 -6.786 -6.470 1.00 92.69 88 GLY A N 1
ATOM 665 C CA . GLY A 1 88 ? 6.424 -5.569 -6.682 1.00 92.69 88 GLY A CA 1
ATOM 666 C C . GLY A 1 88 ? 7.895 -5.741 -6.307 1.00 92.69 88 GLY A C 1
ATOM 667 O O . GLY A 1 88 ? 8.763 -5.296 -7.050 1.00 92.69 88 GLY A O 1
ATOM 668 N N . ALA A 1 89 ? 8.188 -6.437 -5.204 1.00 93.56 89 ALA A N 1
ATOM 669 C CA . ALA A 1 89 ? 9.556 -6.780 -4.823 1.00 93.56 89 ALA A CA 1
ATOM 670 C C . ALA A 1 89 ? 10.214 -7.674 -5.878 1.00 93.56 89 ALA A C 1
ATOM 672 O O . ALA A 1 89 ? 11.350 -7.426 -6.263 1.00 93.56 89 ALA A O 1
ATOM 673 N N . MET A 1 90 ? 9.489 -8.670 -6.393 1.00 92.38 90 MET A N 1
ATOM 674 C CA . MET A 1 90 ? 9.989 -9.543 -7.454 1.00 92.38 90 MET A CA 1
ATOM 675 C C . MET A 1 90 ? 10.334 -8.758 -8.729 1.00 92.38 90 MET A C 1
ATOM 677 O O . MET A 1 90 ? 11.390 -8.975 -9.317 1.00 92.38 90 MET A O 1
ATOM 681 N N . ASP A 1 91 ? 9.481 -7.814 -9.135 1.00 91.31 91 ASP A N 1
ATOM 682 C CA . ASP A 1 91 ? 9.745 -6.946 -10.288 1.00 91.31 91 ASP A CA 1
ATOM 683 C C . ASP A 1 91 ? 10.920 -5.989 -10.054 1.00 91.31 91 ASP A C 1
ATOM 685 O O . ASP A 1 91 ? 11.739 -5.803 -10.953 1.00 91.31 91 ASP A O 1
ATOM 689 N N . LEU A 1 92 ? 11.075 -5.459 -8.837 1.00 92.38 92 LEU A N 1
ATOM 690 C CA . LEU A 1 92 ? 12.249 -4.666 -8.470 1.00 92.38 92 LEU A CA 1
ATOM 691 C C . LEU A 1 92 ? 13.532 -5.498 -8.545 1.00 92.38 92 LEU A C 1
ATOM 693 O O . LEU A 1 92 ? 14.508 -5.063 -9.149 1.00 92.38 92 LEU A O 1
ATOM 697 N N . LEU A 1 93 ? 13.535 -6.711 -7.985 1.00 92.75 93 LEU A N 1
ATOM 698 C CA . LEU A 1 93 ? 14.687 -7.614 -8.051 1.00 92.75 93 LEU A CA 1
ATOM 699 C C . LEU A 1 93 ? 15.075 -7.942 -9.502 1.00 92.75 93 LEU A C 1
ATOM 701 O O . LEU A 1 93 ? 16.264 -8.039 -9.804 1.00 92.75 93 LEU A O 1
ATOM 705 N N . ARG A 1 94 ? 14.099 -8.058 -10.412 1.00 89.50 94 ARG A N 1
ATOM 706 C CA . ARG A 1 94 ? 14.361 -8.181 -11.857 1.00 89.50 94 ARG A CA 1
ATOM 707 C C . ARG A 1 94 ? 14.964 -6.917 -12.442 1.00 89.50 94 ARG A C 1
ATOM 709 O O . ARG A 1 94 ? 15.931 -7.000 -13.190 1.00 89.50 94 ARG A O 1
ATOM 716 N N . ALA A 1 95 ? 14.421 -5.754 -12.091 1.00 89.75 95 ALA A N 1
ATOM 717 C CA . ALA A 1 95 ? 14.920 -4.477 -12.585 1.00 89.75 95 ALA A CA 1
ATOM 718 C C . ALA A 1 95 ? 16.377 -4.210 -12.166 1.00 89.75 95 ALA A C 1
ATOM 720 O O . ALA A 1 95 ? 17.128 -3.592 -12.916 1.00 89.75 95 ALA A O 1
ATOM 721 N N . PHE A 1 96 ? 16.794 -4.725 -11.007 1.00 90.31 96 PHE A N 1
ATOM 722 C CA . PHE A 1 96 ? 18.180 -4.675 -10.532 1.00 90.31 96 PHE A CA 1
ATOM 723 C C . PHE A 1 96 ? 19.045 -5.865 -10.990 1.00 90.31 96 PHE A C 1
ATOM 725 O O . PHE A 1 96 ? 20.165 -6.011 -10.512 1.00 90.31 96 PHE A O 1
ATOM 732 N N . ASN A 1 97 ? 18.563 -6.709 -11.912 1.00 88.94 97 ASN A N 1
ATOM 733 C CA . ASN A 1 97 ? 19.250 -7.910 -12.413 1.00 88.94 97 ASN A CA 1
ATOM 734 C C . ASN A 1 97 ? 19.646 -8.933 -11.325 1.00 88.94 97 ASN A C 1
ATOM 736 O O . ASN A 1 97 ? 20.555 -9.735 -11.524 1.00 88.94 97 ASN A O 1
ATOM 740 N N . ILE A 1 98 ? 18.954 -8.935 -10.182 1.00 91.06 98 ILE A N 1
ATOM 741 C CA . ILE A 1 98 ? 19.177 -9.893 -9.087 1.00 91.06 98 ILE A CA 1
ATOM 742 C C . ILE A 1 98 ? 18.468 -11.222 -9.389 1.00 91.06 98 ILE A C 1
ATOM 744 O O . ILE A 1 98 ? 18.968 -12.294 -9.056 1.00 91.06 98 ILE A O 1
ATOM 748 N N . VAL A 1 99 ? 17.298 -11.162 -10.033 1.00 87.75 99 VAL A N 1
ATOM 749 C CA . VAL A 1 99 ? 16.479 -12.328 -10.399 1.00 87.75 99 VAL A CA 1
ATOM 750 C C . VAL A 1 99 ? 16.153 -12.273 -11.889 1.00 87.75 99 VAL A C 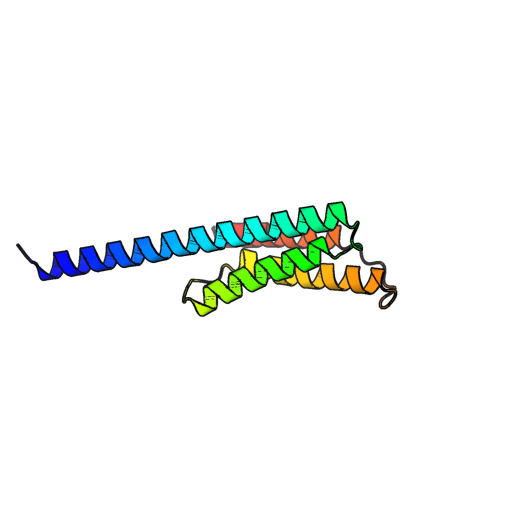1
ATOM 752 O O . VAL A 1 99 ? 15.637 -11.273 -12.372 1.00 87.75 99 VAL A O 1
ATOM 755 N N . THR A 1 100 ? 16.392 -13.362 -12.623 1.00 82.75 100 THR A N 1
ATOM 756 C CA . THR A 1 100 ? 16.195 -13.425 -14.088 1.00 82.75 100 THR A CA 1
ATOM 757 C C . THR A 1 100 ? 14.922 -14.159 -14.517 1.00 82.75 100 THR A C 1
ATOM 759 O O . THR A 1 100 ? 14.600 -14.217 -15.702 1.00 82.75 100 THR A O 1
ATOM 762 N N . THR A 1 101 ? 14.157 -14.718 -13.575 1.00 81.12 101 THR A N 1
ATOM 763 C CA . THR A 1 101 ? 12.927 -15.459 -13.896 1.00 81.12 101 THR A CA 1
ATOM 764 C C . THR A 1 101 ? 11.864 -14.536 -14.492 1.00 81.12 101 THR A C 1
ATOM 766 O O . THR A 1 101 ? 11.426 -13.597 -13.826 1.00 81.12 101 THR A O 1
ATOM 769 N N . ASN A 1 102 ? 11.405 -14.824 -15.709 1.00 77.31 102 ASN A N 1
ATOM 770 C CA . ASN A 1 102 ? 10.353 -14.068 -16.384 1.00 77.31 102 ASN A CA 1
ATOM 771 C C . ASN A 1 102 ? 8.975 -14.625 -15.999 1.00 77.31 102 ASN A C 1
ATOM 773 O O . ASN A 1 102 ? 8.451 -15.527 -16.648 1.00 77.31 102 ASN A O 1
ATOM 777 N N . VAL A 1 103 ? 8.419 -14.130 -14.890 1.00 80.50 103 VAL A N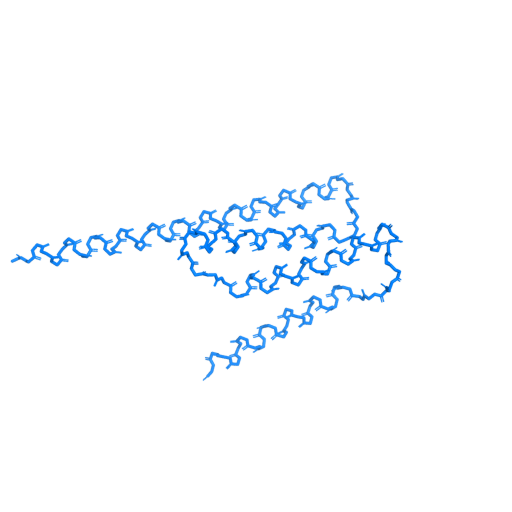 1
ATOM 778 C CA . VAL A 1 103 ? 7.077 -14.511 -14.433 1.00 80.50 103 VAL A CA 1
ATOM 779 C C . VAL A 1 103 ? 6.150 -13.309 -14.609 1.00 80.50 103 VAL A C 1
ATOM 781 O O . VAL A 1 103 ? 6.461 -12.244 -14.067 1.00 80.50 103 VAL A O 1
ATOM 784 N N . PRO A 1 104 ? 5.019 -13.447 -15.322 1.00 83.62 104 PRO A N 1
ATOM 785 C CA . PRO A 1 104 ? 4.156 -12.317 -15.636 1.00 83.62 104 PRO A CA 1
ATOM 786 C C . PRO A 1 104 ? 3.384 -11.854 -14.389 1.00 83.62 104 PRO A C 1
ATOM 788 O O . PRO A 1 104 ? 2.413 -12.480 -13.961 1.00 83.62 104 PRO A O 1
ATOM 791 N N . THR A 1 105 ? 3.809 -10.737 -13.797 1.00 83.12 105 THR A N 1
ATOM 792 C CA . THR A 1 105 ? 3.288 -10.244 -12.509 1.00 83.12 105 THR A CA 1
ATOM 793 C C . THR A 1 105 ? 1.872 -9.697 -12.589 1.00 83.12 105 THR A C 1
ATOM 795 O O . THR A 1 105 ? 1.056 -9.995 -11.716 1.00 83.12 105 THR A O 1
ATOM 798 N N . LEU A 1 106 ? 1.544 -8.951 -13.645 1.00 82.44 106 LEU A N 1
ATOM 799 C CA . LEU A 1 106 ? 0.204 -8.392 -13.834 1.00 82.44 106 LEU A CA 1
ATOM 800 C C . LEU A 1 106 ? -0.884 -9.486 -13.943 1.00 82.44 106 LEU A C 1
ATOM 802 O O . LEU A 1 106 ? -1.871 -9.392 -13.210 1.00 82.44 106 LEU A O 1
ATOM 806 N N . PRO A 1 107 ? -0.724 -10.551 -14.759 1.00 86.88 107 PRO A N 1
ATOM 807 C CA . PRO A 1 107 ? -1.659 -11.677 -14.767 1.00 86.88 107 PRO A CA 1
ATOM 808 C C . PRO A 1 107 ? -1.841 -12.340 -13.402 1.00 86.88 107 PRO A C 1
ATOM 810 O O . PRO A 1 107 ? -2.975 -12.604 -13.009 1.00 86.88 107 PRO A O 1
ATOM 813 N N . ILE A 1 108 ? -0.759 -12.555 -12.643 1.00 85.81 108 ILE A N 1
ATOM 814 C CA . ILE A 1 108 ? -0.851 -13.148 -11.299 1.00 85.81 108 ILE A CA 1
ATOM 815 C C . ILE A 1 108 ? -1.670 -12.252 -10.369 1.00 85.81 108 ILE A C 1
ATOM 817 O O . ILE A 1 108 ? -2.536 -12.742 -9.643 1.00 85.81 108 ILE A O 1
ATOM 821 N N . LEU A 1 109 ? -1.440 -10.938 -10.413 1.00 82.94 109 LEU A N 1
ATOM 822 C CA . LEU A 1 109 ? -2.191 -9.979 -9.610 1.00 82.94 109 LEU A CA 1
ATOM 823 C C . LEU A 1 109 ? -3.687 -9.999 -9.959 1.00 82.94 109 LEU A C 1
ATOM 825 O O . LEU A 1 109 ? -4.523 -10.032 -9.058 1.00 82.94 109 LEU A O 1
ATOM 829 N N . LEU A 1 110 ? -4.033 -10.019 -11.250 1.00 85.69 110 LEU A N 1
ATOM 830 C CA . LEU A 1 110 ? -5.422 -10.078 -11.717 1.00 85.69 110 LEU A CA 1
ATOM 831 C C . LEU A 1 110 ? -6.118 -11.370 -11.282 1.00 85.69 110 LEU A C 1
ATOM 833 O O . LEU A 1 110 ? -7.235 -11.314 -10.765 1.00 85.69 110 LEU A O 1
ATOM 837 N N . ILE A 1 111 ? -5.445 -12.515 -11.432 1.00 88.38 111 ILE A N 1
ATOM 838 C CA . ILE A 1 111 ? -5.948 -13.814 -10.969 1.00 88.38 111 ILE A CA 1
ATOM 839 C C . ILE A 1 111 ? -6.193 -13.770 -9.461 1.00 88.38 111 ILE A C 1
ATOM 841 O O . ILE A 1 111 ? -7.257 -14.177 -8.998 1.00 88.38 111 ILE A O 1
ATOM 845 N N . ALA A 1 112 ? -5.250 -13.229 -8.691 1.00 85.88 112 ALA A N 1
ATOM 846 C CA . ALA A 1 112 ? -5.384 -13.152 -7.245 1.00 85.88 112 ALA A CA 1
ATOM 847 C C . ALA A 1 112 ? -6.535 -12.232 -6.807 1.00 85.88 112 ALA A C 1
ATOM 849 O O . ALA A 1 112 ? -7.298 -12.588 -5.907 1.00 85.88 112 ALA A O 1
ATOM 850 N N . ILE A 1 113 ? -6.714 -11.082 -7.469 1.00 87.12 113 ILE A N 1
ATOM 851 C CA . ILE A 1 113 ? -7.860 -10.196 -7.233 1.00 87.12 113 ILE A CA 1
ATOM 852 C C . ILE A 1 113 ? -9.163 -10.939 -7.556 1.00 87.12 113 ILE A C 1
ATOM 854 O O . ILE A 1 113 ? -10.057 -10.982 -6.711 1.00 87.12 113 ILE A O 1
ATOM 858 N N . GLY A 1 114 ? -9.265 -11.564 -8.732 1.00 87.06 114 GLY A N 1
ATOM 859 C CA . GLY A 1 114 ? -10.449 -12.318 -9.153 1.00 87.06 114 GLY A CA 1
ATOM 860 C C . GLY A 1 114 ? -10.811 -13.444 -8.181 1.00 87.06 114 GLY A C 1
ATOM 861 O O . GLY A 1 114 ? -11.948 -13.515 -7.711 1.00 87.06 114 GLY A O 1
ATOM 862 N N . ALA A 1 115 ? -9.830 -14.263 -7.795 1.00 87.50 115 ALA A N 1
ATOM 863 C CA . ALA A 1 115 ? -9.997 -15.330 -6.810 1.00 87.50 115 ALA A CA 1
ATOM 864 C C . ALA A 1 115 ? -10.489 -14.791 -5.458 1.00 87.50 115 ALA A C 1
ATOM 866 O O . ALA A 1 115 ? -11.370 -15.378 -4.827 1.00 87.50 115 ALA A O 1
ATOM 867 N N . MET A 1 116 ? -9.973 -13.635 -5.028 1.00 84.38 116 MET A N 1
ATOM 868 C CA . MET A 1 116 ? -10.389 -13.007 -3.778 1.00 84.38 116 MET A CA 1
ATOM 869 C C . MET A 1 116 ? -11.844 -12.517 -3.820 1.00 84.38 116 MET A C 1
ATOM 871 O O . MET A 1 116 ? -12.564 -12.637 -2.824 1.00 84.38 116 MET A O 1
ATOM 875 N N . TRP A 1 117 ? -12.295 -11.983 -4.957 1.00 85.69 117 TRP A N 1
ATOM 876 C CA . TRP A 1 117 ? -13.691 -11.587 -5.158 1.00 85.69 117 TRP A CA 1
ATOM 877 C C . TRP A 1 117 ? -14.634 -12.792 -5.169 1.00 85.69 117 TRP A C 1
ATOM 879 O O . TRP A 1 117 ? -15.641 -12.771 -4.459 1.00 85.69 117 TRP A O 1
ATOM 889 N N . LEU A 1 118 ? -14.270 -13.858 -5.887 1.00 87.75 118 LEU A N 1
ATOM 890 C CA . LEU A 1 118 ? -14.998 -15.131 -5.909 1.00 87.75 118 LEU A CA 1
ATOM 891 C C . LEU A 1 118 ? -15.159 -15.717 -4.502 1.00 87.75 118 LEU A C 1
ATOM 893 O O . LEU A 1 118 ? -16.279 -15.967 -4.055 1.00 87.75 118 LEU A O 1
ATOM 897 N N . ALA A 1 119 ? -14.058 -15.845 -3.760 1.00 84.69 119 ALA A N 1
ATOM 898 C CA . ALA A 1 119 ? -14.075 -16.356 -2.392 1.00 84.69 119 ALA A CA 1
ATOM 899 C C . ALA A 1 119 ? -14.972 -15.517 -1.468 1.00 84.69 119 ALA A C 1
ATOM 901 O O . ALA A 1 119 ? -15.665 -16.047 -0.598 1.00 84.69 119 ALA A O 1
ATOM 902 N N . ARG A 1 120 ? -14.985 -14.192 -1.657 1.00 81.69 120 ARG A N 1
ATOM 903 C CA . ARG A 1 120 ? -15.824 -13.289 -0.865 1.00 81.69 120 ARG A CA 1
ATOM 904 C C . ARG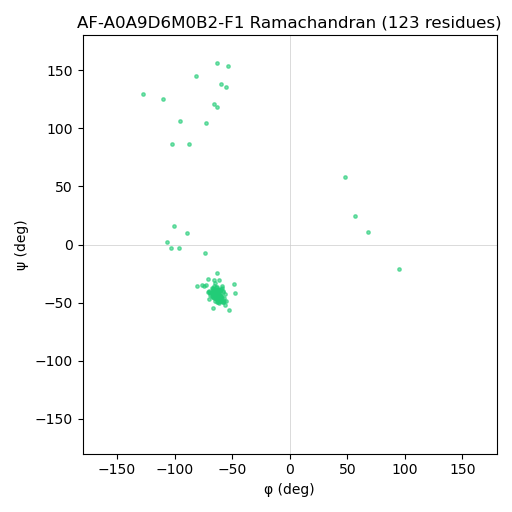 A 1 120 ? -17.308 -13.384 -1.225 1.00 81.69 120 ARG A C 1
ATOM 906 O O . ARG A 1 120 ? -18.129 -13.215 -0.327 1.00 81.69 120 ARG A O 1
ATOM 913 N N . GLY A 1 121 ? -17.637 -13.616 -2.496 1.00 81.19 121 GLY A N 1
ATOM 914 C CA . GLY A 1 121 ? -19.005 -13.867 -2.952 1.00 81.19 121 GLY A CA 1
ATOM 915 C C . GLY A 1 121 ? -19.571 -15.143 -2.334 1.00 81.19 121 GLY A C 1
ATOM 916 O O . GLY A 1 121 ? -20.615 -15.099 -1.695 1.00 81.19 121 GLY A O 1
ATOM 917 N N . LEU A 1 122 ? -18.808 -16.237 -2.400 1.00 82.75 122 LEU A N 1
ATOM 918 C CA . LEU A 1 122 ? -19.196 -17.530 -1.826 1.00 82.75 122 LEU A CA 1
ATOM 919 C C . LEU A 1 122 ? -19.443 -17.458 -0.313 1.00 82.75 122 LEU A C 1
ATOM 921 O O . LEU A 1 122 ? -20.390 -18.046 0.185 1.00 82.75 122 LEU A O 1
ATOM 925 N N . ARG A 1 123 ? -18.647 -16.678 0.426 1.00 72.75 123 ARG A N 1
ATOM 926 C CA . ARG A 1 123 ? -18.789 -16.527 1.888 1.00 72.75 123 ARG A CA 1
ATOM 927 C C . ARG A 1 123 ? -19.990 -15.687 2.343 1.00 72.75 123 ARG A C 1
ATOM 929 O O . ARG A 1 123 ? -20.180 -15.532 3.546 1.00 72.75 123 ARG A O 1
ATOM 936 N N . ARG A 1 124 ? -20.705 -15.045 1.414 1.00 58.78 124 ARG A N 1
ATOM 937 C CA . ARG A 1 124 ? -21.870 -14.185 1.685 1.00 58.78 124 ARG A CA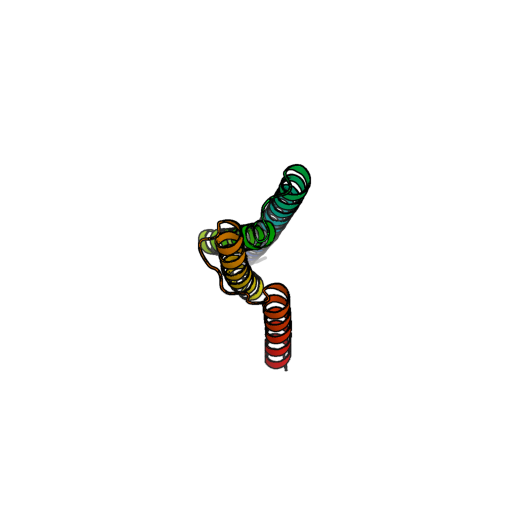 1
ATOM 938 C C . ARG A 1 124 ? -23.208 -14.833 1.297 1.00 58.78 124 ARG A C 1
ATOM 940 O O . ARG A 1 124 ? -24.224 -14.161 1.447 1.00 58.78 124 ARG A O 1
ATOM 947 N N . SER A 1 125 ? -23.185 -16.077 0.813 1.00 49.06 125 SER A N 1
ATOM 948 C CA . SER A 1 125 ? -24.364 -16.910 0.502 1.00 49.06 125 SER A CA 1
ATOM 949 C C . SER A 1 125 ? -24.581 -17.902 1.635 1.00 49.06 125 SER A C 1
ATOM 951 O O . SER A 1 125 ? -25.753 -18.226 1.900 1.00 49.06 125 SER A O 1
#

Sequence (125 aa):
MNRARDVRRAQGVMMVSDNQNFNRRFGSLAWGAFFILLGVSALLRLPNGTNLFGIGIILLALNAARALNGLRVRAFTLTLGVIALGLGAMDLLRAFNIVTTNVPTLPILLIAIGAMWLARGLRRS

Mean predicted aligned error: 7.71 Å

Foldseek 3Di:
DDVVVVVVVVVVVVVVVVLVVVLVVLVVVLVVQLVVQVVCCVVVVDAQLSSLLSLLVSLCVSQVVCVVVVHDRDPVSNVSSVLSNVLSVVRVCVRVVNDVDDDDSVVVSVVVNVVVVVVVVVVVD

Radius of gyration: 19.8 Å; Cα contacts (8 Å, |Δi|>4): 90; chains: 1; bounding box: 55×30×50 Å

pLDDT: mean 86.18, std 8.44, range [49.06, 96.69]

Secondary structure (DSSP, 8-state):
--HHHHHHHHHHHHHHHHHHHHHHHHHHHHHHHHHHHHHHHHHHTPPTTHHHHHHHHHHHHHHHHHHHTTPPP-HHHHHHHHHHHHHHHHHHHHHTTS------HHHHHHHHHHHHHHHHHHTT-

Solvent-accessible surface area (backbone atoms only — not comparable to full-atom values): 6761 Å² total; per-residue (Å²): 136,65,65,74,58,55,53,52,49,52,50,52,53,52,56,53,52,51,55,52,54,50,56,50,50,55,52,51,5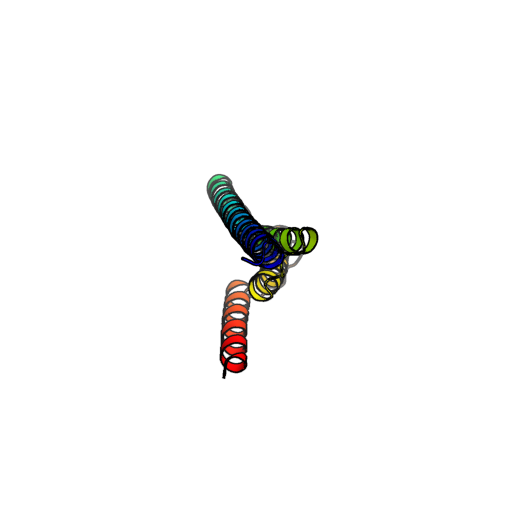1,46,51,51,53,49,52,49,51,52,51,51,38,66,75,67,65,56,59,59,26,50,67,41,24,50,50,8,50,48,32,38,52,53,35,50,53,28,49,79,67,76,39,84,62,51,65,68,48,40,53,52,9,53,51,28,28,54,48,9,46,53,35,37,35,36,66,70,69,75,42,86,80,88,69,72,54,68,63,53,51,52,50,52,51,51,52,51,51,52,56,54,54,63,75,74,112